Protein AF-A0A7S2MWR5-F1 (afdb_monomer_lite)

Organism: NCBI:txid156173

Radius of gyration: 16.52 Å; chains: 1; bounding box: 41×36×40 Å

Secondary structure (DSSP, 8-state):
-HHHHH-TT-TTSPPPS--TTS-HHHHHHHHHHHHH-TTTSHHHHHHHHHHHHHTT-S----EEE------SSTTSSS--TT-STT-----TTTTHHHHTT-GGGSPTTHHHHHHHHHHHHHHHHHHHSSTTSSS--SS--PPP-TTT-EEEEE--HHHH--SEEEESTTHHHHHHHH-

pLDDT: mean 90.66, std 7.62, range [63.44, 98.69]

InterPro domains:
  IPR002018 Carboxylesterase, type B [PF00135] (22-176)
  IPR029058 Alpha/Beta hydrolase fold [G3DSA:3.40.50.1820] (2-179)
  IPR029058 Alpha/Beta hydrolase fold [SSF53474] (22-177)
  IPR050654 Acetylcholinesterase-related enzymes [PTHR43918] (23-174)

Sequence (179 aa):
DLKSIYHNASSSYHYPSSEGAYSSWWWAAMRAVGDEVPGLGACSVRWLSKHLVKFGTPAVFGYLFAHPTQSSRAYVQSPVPGVGPGAVTVPHASETAYVFGAAIKLTPGPEAALAKTTATYWLNFARHGDPNVGSKVPLTWPKYTREEDATLRLDVADGGGGIEVQRGFRKEACDYMEA

Foldseek 3Di:
DLCQCLQPPHPNDDDDPDPDPDDSVVVSVCLLVQQPPQPRRPLNLLVVLAVCVVVPVPFDFAAAEFAQAAQPQQAPVNDDPQHHHPRPDDGPPNCVCLCVLVLVSGDPDQSNVLSVQNVQLVVQCVVPVASCPDDHHPDHRDTDDPVQSWHWYGYGVPPTVHIDIDGCHSVVSSVVVVD

Structure (mmCIF, N/CA/C/O backbone):
data_AF-A0A7S2MWR5-F1
#
_entry.id   AF-A0A7S2MWR5-F1
#
loop_
_atom_site.group_PDB
_atom_site.id
_atom_site.type_symbol
_atom_site.label_atom_id
_atom_site.label_alt_id
_atom_site.label_comp_id
_atom_site.label_asym_id
_atom_site.label_entity_id
_atom_site.label_seq_id
_atom_site.pdbx_PDB_ins_code
_atom_site.Cartn_x
_atom_site.Cartn_y
_atom_site.Cartn_z
_atom_site.occupancy
_atom_site.B_iso_or_equiv
_atom_site.auth_seq_id
_atom_site.auth_comp_id
_atom_site.auth_asym_id
_atom_site.auth_atom_id
_atom_site.pdbx_PDB_model_num
ATOM 1 N N . ASP A 1 1 ? -18.321 -18.618 -10.145 1.00 78.12 1 ASP A N 1
ATOM 2 C CA . ASP A 1 1 ? -17.361 -19.584 -9.559 1.00 78.12 1 ASP A CA 1
ATOM 3 C C . ASP A 1 1 ? -16.013 -18.875 -9.382 1.00 78.12 1 ASP A C 1
ATOM 5 O O . ASP A 1 1 ? -15.897 -17.723 -9.786 1.00 78.12 1 ASP A O 1
ATOM 9 N N . LEU A 1 2 ? -14.995 -19.502 -8.783 1.00 79.62 2 LEU A N 1
ATOM 10 C CA . LEU A 1 2 ? -13.689 -18.847 -8.581 1.00 79.62 2 LEU A CA 1
ATOM 11 C C . LEU A 1 2 ? -13.073 -18.347 -9.905 1.00 79.62 2 LEU A C 1
ATOM 13 O O . LEU A 1 2 ? -12.468 -17.279 -9.961 1.00 79.62 2 LEU A O 1
ATOM 17 N N . LYS A 1 3 ? -13.276 -19.086 -11.002 1.00 82.44 3 LYS A N 1
ATOM 18 C CA . LYS A 1 3 ? -12.747 -18.730 -12.321 1.00 82.44 3 LYS A CA 1
ATOM 19 C C . LYS A 1 3 ? -13.388 -17.449 -12.852 1.00 82.44 3 LYS A C 1
ATOM 21 O O . LYS A 1 3 ? -12.674 -16.627 -13.416 1.00 82.44 3 LYS A O 1
ATOM 26 N N . SER A 1 4 ? -14.693 -17.250 -12.657 1.00 84.00 4 SER A N 1
ATOM 27 C CA . SER A 1 4 ? -15.382 -16.025 -13.084 1.00 84.00 4 SER A CA 1
ATOM 28 C C . SER A 1 4 ? -14.927 -14.783 -12.314 1.00 84.00 4 SER A C 1
ATOM 30 O O . SER A 1 4 ? -14.877 -13.705 -12.897 1.00 84.00 4 SER A O 1
ATOM 32 N N . ILE A 1 5 ? -14.554 -14.929 -11.039 1.00 86.81 5 ILE A N 1
ATOM 33 C CA . ILE A 1 5 ? -14.072 -13.822 -10.197 1.00 86.81 5 ILE A CA 1
ATOM 34 C C . ILE A 1 5 ? -12.711 -13.311 -10.691 1.00 86.81 5 ILE A C 1
ATOM 36 O O . ILE A 1 5 ? -12.512 -12.106 -10.823 1.00 86.81 5 ILE A O 1
ATOM 40 N N . TYR A 1 6 ? -11.786 -14.226 -10.996 1.00 87.69 6 TYR A N 1
ATOM 41 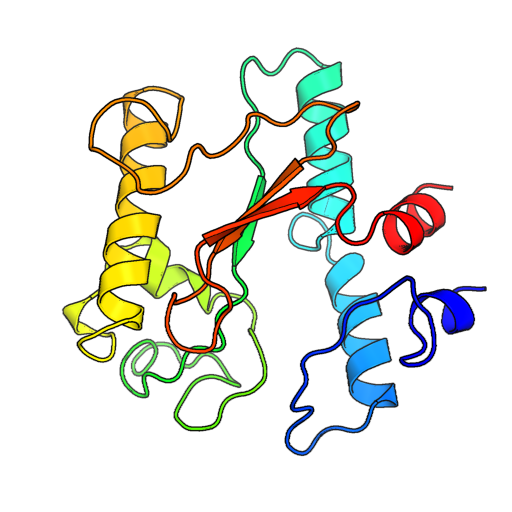C CA . TYR A 1 6 ? -10.412 -13.881 -11.376 1.00 87.69 6 TYR A CA 1
ATOM 42 C C . TYR A 1 6 ? -10.188 -13.717 -12.879 1.00 87.69 6 TYR A C 1
ATOM 44 O O . TYR A 1 6 ? -9.096 -13.336 -13.289 1.00 87.69 6 TYR A O 1
ATOM 52 N N . HIS A 1 7 ? -11.162 -14.004 -13.735 1.00 82.00 7 HIS A N 1
ATOM 53 C CA . HIS A 1 7 ? -10.959 -13.851 -15.172 1.00 82.00 7 HIS A CA 1
ATOM 54 C C . HIS A 1 7 ? -10.700 -12.381 -15.549 1.00 82.00 7 HIS A C 1
ATOM 56 O O . HIS A 1 7 ? -11.377 -11.488 -15.054 1.00 82.00 7 HIS A O 1
ATOM 62 N N . ASN A 1 8 ? -9.761 -12.114 -16.463 1.00 69.94 8 ASN A N 1
ATOM 63 C CA . ASN A 1 8 ? -9.393 -10.742 -16.849 1.00 69.94 8 ASN A CA 1
ATOM 64 C C . ASN A 1 8 ? -10.526 -9.954 -17.535 1.00 69.94 8 ASN A C 1
ATOM 66 O O . ASN A 1 8 ? -10.517 -8.729 -17.525 1.00 69.94 8 ASN A O 1
ATOM 70 N N . ALA A 1 9 ? -11.509 -10.652 -18.110 1.00 66.56 9 ALA A N 1
ATOM 71 C CA . ALA A 1 9 ? -12.720 -10.048 -18.667 1.00 66.56 9 ALA A CA 1
ATOM 72 C C . ALA A 1 9 ? -13.796 -9.744 -17.607 1.00 66.56 9 ALA A C 1
ATOM 74 O O . ALA A 1 9 ? -14.855 -9.222 -17.948 1.00 66.56 9 ALA A O 1
ATOM 75 N N . SER A 1 10 ? -13.561 -10.101 -16.342 1.00 68.88 10 SER A N 1
ATOM 76 C CA . SER A 1 10 ? -14.448 -9.740 -15.242 1.00 68.88 10 SER A CA 1
ATOM 77 C C . SER A 1 10 ? -14.262 -8.267 -14.882 1.00 68.88 10 SER A C 1
ATOM 79 O O . SER A 1 10 ? -13.138 -7.802 -14.700 1.00 68.88 10 SER A O 1
ATOM 81 N N . SER A 1 11 ? -15.361 -7.529 -14.714 1.00 63.44 11 SER A N 1
ATOM 82 C CA . SER A 1 11 ? -15.330 -6.159 -14.177 1.00 63.44 11 SER A CA 1
ATOM 83 C C . SER A 1 11 ? -14.859 -6.097 -12.721 1.00 63.44 11 SER A C 1
ATOM 85 O O . SER A 1 11 ? -14.593 -5.018 -12.198 1.00 63.44 11 SER A O 1
ATOM 87 N N . SER A 1 12 ? -14.792 -7.247 -12.055 1.00 71.38 12 SER A N 1
ATOM 88 C CA . SER A 1 12 ? -14.590 -7.362 -10.615 1.00 71.38 12 SER A CA 1
ATOM 89 C C . SER A 1 12 ? -13.127 -7.336 -10.189 1.00 71.38 12 SER A C 1
ATOM 91 O O . SER A 1 12 ? -12.840 -7.153 -9.004 1.00 71.38 12 SER A O 1
ATOM 93 N N . TYR A 1 13 ? -12.195 -7.518 -11.130 1.00 75.75 13 TYR A N 1
ATOM 94 C CA . TYR A 1 13 ? -10.778 -7.645 -10.815 1.00 75.75 13 TYR A CA 1
ATOM 95 C C . TYR A 1 13 ? -9.900 -6.814 -11.753 1.00 75.75 13 TYR A C 1
ATOM 97 O O . TYR A 1 13 ? -9.830 -7.059 -12.954 1.00 75.75 13 TYR A O 1
ATOM 105 N N . HIS A 1 14 ? -9.183 -5.836 -11.193 1.00 78.62 14 HIS A N 1
ATOM 106 C CA . HIS A 1 14 ? -8.306 -4.969 -11.974 1.00 78.62 14 HIS A CA 1
ATOM 107 C C . HIS A 1 14 ? -6.930 -5.612 -12.211 1.00 78.62 14 HIS A C 1
ATOM 109 O O . HIS A 1 14 ? -6.177 -5.919 -11.275 1.00 78.62 14 HIS A O 1
ATOM 115 N N . TYR A 1 15 ? -6.592 -5.784 -13.485 1.00 83.56 15 TYR A N 1
ATOM 116 C CA . TYR A 1 15 ? -5.275 -6.212 -13.944 1.00 83.56 15 TYR A CA 1
ATOM 117 C C . TYR A 1 15 ? -4.448 -5.007 -14.402 1.00 83.56 15 TYR A C 1
ATOM 119 O O . TYR A 1 15 ? -5.023 -4.041 -14.908 1.00 83.56 15 TYR A O 1
ATOM 127 N N . PRO A 1 16 ? -3.115 -5.030 -14.205 1.00 79.44 16 PRO A N 1
ATOM 128 C CA . PRO A 1 16 ? -2.255 -3.977 -14.726 1.00 79.44 16 PRO A CA 1
ATOM 129 C C . PRO A 1 16 ? -2.373 -3.902 -16.252 1.00 79.44 16 PRO A C 1
ATOM 131 O O . PRO A 1 16 ? -2.577 -4.913 -16.920 1.00 79.44 16 PRO A O 1
ATOM 134 N N . SER A 1 17 ? -2.205 -2.704 -16.811 1.00 78.75 17 SER A N 1
ATOM 135 C CA . SER A 1 17 ? -2.268 -2.481 -18.262 1.00 78.75 17 SER A CA 1
ATOM 136 C C . SER A 1 17 ? -1.148 -3.184 -19.039 1.00 78.75 17 SER A C 1
ATOM 138 O O . SER A 1 17 ? -1.305 -3.451 -20.228 1.00 78.75 17 SER A O 1
ATOM 140 N N . SER A 1 18 ? -0.029 -3.494 -18.377 1.00 84.56 18 SER A N 1
ATOM 141 C CA . SER A 1 18 ? 1.074 -4.285 -18.920 1.00 84.56 18 SER A CA 1
ATOM 142 C C . SER A 1 18 ? 1.210 -5.593 -18.145 1.00 84.56 18 SER A C 1
ATOM 144 O O . SER A 1 18 ? 1.542 -5.590 -16.959 1.00 84.56 18 SER A O 1
ATOM 146 N N . GLU A 1 19 ? 0.988 -6.716 -18.826 1.00 86.25 19 GLU A N 1
ATOM 147 C CA . GLU A 1 19 ? 1.150 -8.061 -18.257 1.00 86.25 19 GLU A CA 1
ATOM 148 C C . GLU A 1 19 ? 2.606 -8.568 -18.333 1.00 86.25 19 GLU A C 1
ATOM 150 O O . GLU A 1 19 ? 2.934 -9.615 -17.768 1.00 86.25 19 GLU A O 1
ATOM 155 N N . GLY A 1 20 ? 3.497 -7.820 -18.996 1.00 89.50 20 GLY A N 1
ATOM 156 C CA . GLY A 1 20 ? 4.879 -8.223 -19.252 1.00 89.50 20 GLY A CA 1
ATOM 157 C C . GLY A 1 20 ? 4.957 -9.504 -20.086 1.00 89.50 20 GLY A C 1
ATOM 158 O O . GLY A 1 20 ? 4.310 -9.618 -21.122 1.00 89.50 20 GLY A O 1
ATOM 159 N N . ALA A 1 21 ? 5.767 -10.466 -19.640 1.00 91.38 21 ALA A N 1
ATOM 160 C CA . ALA A 1 21 ? 5.941 -11.759 -20.311 1.00 91.38 21 ALA A CA 1
ATOM 161 C C . ALA A 1 21 ? 4.939 -12.838 -19.849 1.00 91.38 21 ALA A C 1
ATOM 163 O O . ALA A 1 21 ? 5.051 -13.995 -20.254 1.00 91.38 21 ALA A O 1
ATOM 164 N N . TYR A 1 22 ? 3.998 -12.491 -18.969 1.00 91.94 22 TYR A N 1
ATOM 165 C CA . TYR A 1 22 ? 3.079 -13.445 -18.358 1.00 91.94 22 TYR A CA 1
ATOM 166 C C . TYR A 1 22 ? 1.737 -13.470 -19.085 1.00 91.94 22 TYR A C 1
ATOM 168 O O . TYR A 1 22 ? 1.290 -12.463 -19.620 1.00 91.94 22 TYR A O 1
ATOM 176 N N . SER A 1 23 ? 1.077 -14.628 -19.081 1.00 91.69 23 SER A N 1
ATOM 177 C CA . SER A 1 23 ? -0.280 -14.752 -19.613 1.00 91.69 23 SER A CA 1
ATOM 178 C C . SER A 1 23 ? -1.322 -14.241 -18.616 1.00 91.69 23 SER A C 1
ATOM 180 O O . SER A 1 23 ? -1.110 -14.276 -17.401 1.00 91.69 23 SER A O 1
ATOM 182 N N . SER A 1 24 ? -2.502 -13.879 -19.112 1.00 87.88 24 SER A N 1
ATOM 183 C CA . SER A 1 24 ? -3.656 -13.541 -18.271 1.00 87.88 24 SER A CA 1
ATOM 184 C C . SER A 1 24 ? -4.031 -14.656 -17.284 1.00 87.88 24 SER A C 1
ATOM 186 O O . SER A 1 24 ? -4.437 -14.378 -16.158 1.00 87.88 24 SER A O 1
ATOM 188 N N . TRP A 1 25 ? -3.841 -15.928 -17.655 1.00 88.38 25 TRP A N 1
ATOM 189 C CA . TRP A 1 25 ? -4.057 -17.069 -16.757 1.00 88.38 25 TRP A CA 1
ATOM 190 C C . TRP A 1 25 ? -3.028 -17.146 -15.636 1.00 88.38 25 TRP A C 1
ATOM 192 O O . TRP A 1 25 ? -3.387 -17.465 -14.504 1.00 88.38 25 TRP A O 1
ATOM 202 N N . TRP A 1 26 ? -1.763 -16.841 -15.932 1.00 92.19 26 TRP A N 1
ATOM 203 C CA . TRP A 1 26 ? -0.740 -16.728 -14.898 1.00 92.19 26 TRP A CA 1
ATOM 204 C C . TRP A 1 26 ? -1.104 -15.615 -13.916 1.00 92.19 26 TRP A C 1
ATOM 206 O O . TRP A 1 26 ? -1.081 -15.831 -12.706 1.00 92.19 26 TRP A O 1
ATOM 216 N N . TRP A 1 27 ? -1.527 -14.457 -14.430 1.00 90.62 27 TRP A N 1
ATOM 217 C CA . TRP A 1 27 ? -1.975 -13.344 -13.600 1.00 90.62 27 TRP A CA 1
ATOM 218 C C . TRP A 1 27 ? -3.172 -13.733 -12.734 1.00 90.62 27 TRP A C 1
ATOM 220 O O . TRP A 1 27 ? -3.118 -13.528 -11.525 1.00 90.62 27 TRP A O 1
ATOM 230 N N . ALA A 1 28 ? -4.203 -14.354 -13.308 1.00 90.25 28 ALA A N 1
ATOM 231 C CA . ALA A 1 28 ? -5.368 -14.830 -12.565 1.00 90.25 28 ALA A CA 1
ATOM 232 C C . ALA A 1 28 ? -4.994 -15.807 -11.443 1.00 90.25 28 ALA A C 1
ATOM 234 O O . ALA A 1 28 ? -5.452 -15.648 -10.312 1.00 90.25 28 ALA A O 1
ATOM 235 N N . ALA A 1 29 ? -4.104 -16.762 -11.721 1.00 90.75 29 ALA A N 1
ATOM 236 C CA . ALA A 1 29 ? -3.608 -17.689 -10.711 1.00 90.75 29 ALA A CA 1
ATOM 237 C C . ALA A 1 29 ? -2.844 -16.964 -9.589 1.00 90.75 29 ALA A C 1
ATOM 239 O O . ALA A 1 29 ? -3.100 -17.209 -8.413 1.00 90.75 29 ALA A O 1
ATOM 240 N N . MET A 1 30 ? -1.946 -16.032 -9.928 1.00 91.25 30 MET A N 1
ATOM 241 C CA . MET A 1 30 ? -1.173 -15.275 -8.934 1.00 91.25 30 MET A CA 1
ATOM 242 C C . MET A 1 30 ? -2.038 -14.332 -8.101 1.00 91.25 30 MET A C 1
ATOM 244 O O . MET A 1 30 ? -1.744 -14.102 -6.929 1.00 91.25 30 MET A O 1
ATOM 248 N N . ARG A 1 31 ? -3.115 -13.792 -8.677 1.00 89.94 31 ARG A N 1
ATOM 249 C CA . ARG A 1 31 ? -4.107 -13.012 -7.935 1.00 89.94 31 ARG A CA 1
ATOM 250 C C . ARG A 1 31 ? -4.848 -13.878 -6.920 1.00 89.94 31 ARG A C 1
ATOM 252 O O . ARG A 1 31 ? -4.870 -13.496 -5.755 1.00 89.94 31 ARG A O 1
ATOM 259 N N . ALA A 1 32 ? -5.347 -15.043 -7.336 1.00 89.62 32 ALA A N 1
ATOM 260 C CA . ALA A 1 32 ? -6.031 -15.981 -6.448 1.00 89.62 32 ALA A CA 1
ATOM 261 C C . ALA A 1 32 ? -5.130 -16.441 -5.295 1.00 89.62 32 ALA A C 1
ATOM 263 O O . ALA A 1 32 ? -5.473 -16.267 -4.130 1.00 89.62 32 ALA A O 1
ATOM 264 N N . VAL A 1 33 ? -3.919 -16.913 -5.610 1.00 89.94 33 VAL A N 1
ATOM 265 C CA . VAL A 1 33 ? -2.945 -17.326 -4.587 1.00 89.94 33 VAL A CA 1
ATOM 266 C C . VAL A 1 33 ? -2.584 -16.158 -3.666 1.00 89.94 33 VAL A C 1
ATOM 268 O O . VAL A 1 33 ? -2.533 -16.320 -2.451 1.00 89.94 33 VAL A O 1
ATOM 271 N N . GLY A 1 34 ? -2.350 -14.969 -4.231 1.00 90.81 34 GLY A N 1
ATOM 272 C CA . GLY A 1 34 ? -1.986 -13.772 -3.476 1.00 90.81 34 GLY A CA 1
ATOM 273 C C . GLY A 1 34 ? -3.092 -13.253 -2.552 1.00 90.81 34 GLY A C 1
ATOM 274 O O . GLY A 1 34 ? -2.785 -12.600 -1.560 1.00 90.81 34 GLY A O 1
ATOM 275 N N . ASP A 1 35 ? -4.360 -13.519 -2.856 1.00 91.88 35 ASP A N 1
ATOM 276 C CA . ASP A 1 35 ? -5.496 -13.163 -2.000 1.00 91.88 35 ASP A CA 1
ATOM 277 C C . ASP A 1 35 ? -5.598 -14.032 -0.752 1.00 91.88 35 ASP A C 1
ATOM 279 O O . ASP A 1 35 ? -5.882 -13.518 0.337 1.00 91.88 35 ASP A O 1
ATOM 283 N N . GLU A 1 36 ? -5.312 -15.322 -0.911 1.00 86.50 36 GLU A N 1
ATOM 284 C CA . GLU A 1 36 ? -5.493 -16.346 0.116 1.00 86.50 36 GLU A CA 1
ATOM 285 C C . GLU A 1 36 ? -4.340 -16.419 1.121 1.00 86.50 36 GLU A C 1
ATOM 287 O O . GLU A 1 36 ? -4.499 -17.041 2.171 1.00 86.50 36 GLU A O 1
ATOM 292 N N . VAL A 1 37 ? -3.189 -15.783 0.849 1.00 88.62 37 VAL A N 1
ATOM 293 C CA . VAL A 1 37 ? -2.004 -15.883 1.721 1.00 88.62 37 VAL A CA 1
ATOM 294 C C . VAL A 1 37 ? -2.365 -15.505 3.167 1.00 88.62 37 VAL A C 1
ATOM 296 O O . VAL A 1 37 ? -2.705 -14.341 3.423 1.00 88.62 37 VAL A O 1
ATOM 299 N N . PRO A 1 38 ? -2.260 -16.433 4.138 1.00 81.44 38 PRO A N 1
ATOM 300 C CA . PRO A 1 38 ? -2.630 -16.158 5.520 1.00 81.44 38 PRO A CA 1
ATOM 301 C C . PRO A 1 38 ? -1.826 -14.996 6.107 1.00 81.44 38 PRO A C 1
ATOM 303 O O . PRO A 1 38 ? -0.597 -14.986 6.074 1.00 81.44 38 PRO A O 1
ATOM 306 N N . GLY A 1 39 ? -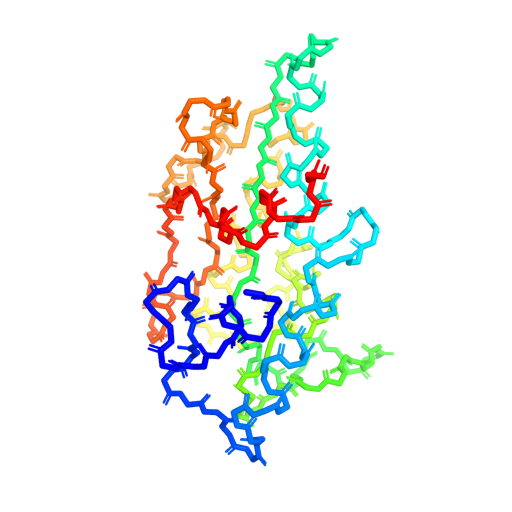2.531 -13.996 6.633 1.00 72.38 39 GLY A N 1
ATOM 307 C CA . GLY A 1 39 ? -1.943 -12.827 7.296 1.00 72.38 39 GLY A CA 1
ATOM 308 C C . GLY A 1 39 ? -1.279 -11.785 6.385 1.00 72.38 39 GLY A C 1
ATOM 309 O O . GLY A 1 39 ? -0.908 -10.729 6.888 1.00 72.38 39 GLY A O 1
ATOM 310 N N . LEU A 1 40 ? -1.147 -12.035 5.077 1.00 80.62 40 LEU A N 1
ATOM 311 C CA . LEU A 1 40 ? -0.453 -11.133 4.138 1.00 80.62 40 LEU A CA 1
ATOM 312 C C . LEU A 1 40 ? -1.252 -10.839 2.861 1.00 80.62 40 LEU A C 1
ATOM 314 O O . LEU A 1 40 ? -1.066 -9.788 2.250 1.00 80.62 40 LEU A O 1
ATOM 318 N N . GLY A 1 41 ? -2.131 -11.753 2.451 1.00 91.06 41 GLY A N 1
ATOM 319 C CA . GLY A 1 41 ? -2.981 -11.596 1.277 1.00 91.06 41 GLY A CA 1
ATOM 320 C C . GLY A 1 41 ? -4.110 -10.598 1.509 1.00 91.06 41 GLY A C 1
ATOM 321 O O . GLY A 1 41 ? -4.508 -10.350 2.649 1.00 91.06 41 GLY A O 1
ATOM 322 N N . ALA A 1 42 ? -4.650 -10.020 0.435 1.00 91.44 42 ALA A N 1
ATOM 323 C CA . ALA A 1 42 ? -5.644 -8.951 0.551 1.00 91.44 42 ALA A CA 1
ATOM 324 C C . ALA A 1 42 ? -6.900 -9.397 1.319 1.00 91.44 42 ALA A C 1
ATOM 326 O O . ALA A 1 42 ? -7.404 -8.645 2.155 1.00 91.44 42 ALA A O 1
ATOM 327 N N . CYS A 1 43 ? -7.365 -10.630 1.098 1.00 94.00 43 CYS A N 1
ATOM 328 C CA . CYS A 1 43 ? -8.537 -11.157 1.790 1.00 94.00 43 CYS A CA 1
ATOM 329 C C . CYS A 1 43 ? -8.250 -11.468 3.255 1.00 94.00 43 CYS A C 1
ATOM 331 O O . CYS A 1 43 ? -9.046 -11.104 4.119 1.00 94.00 43 CYS A O 1
ATOM 333 N N . SER A 1 44 ? -7.069 -12.007 3.560 1.00 92.94 44 SER A N 1
ATOM 334 C CA . SER A 1 44 ? -6.616 -12.174 4.944 1.00 92.94 44 SER A CA 1
ATOM 335 C C . SER A 1 44 ? -6.510 -10.841 5.693 1.00 92.94 44 SER A C 1
ATOM 337 O O . SER A 1 44 ? -6.985 -10.730 6.824 1.00 92.94 44 SER A O 1
ATOM 339 N N . VAL A 1 45 ? -5.929 -9.809 5.072 1.00 94.12 45 VAL A N 1
ATOM 340 C CA . VAL A 1 45 ? -5.798 -8.468 5.669 1.00 94.12 45 VAL A CA 1
ATOM 341 C C . VAL A 1 45 ? -7.170 -7.842 5.904 1.00 94.12 45 VAL A C 1
ATOM 343 O O . VAL A 1 45 ? -7.421 -7.289 6.978 1.00 94.12 45 VAL A O 1
ATOM 346 N N . ARG A 1 46 ? -8.086 -7.962 4.938 1.00 94.81 46 ARG A N 1
ATOM 347 C CA . ARG A 1 46 ? -9.465 -7.483 5.069 1.00 94.81 46 ARG A CA 1
ATOM 348 C C . ARG A 1 46 ? -10.212 -8.206 6.191 1.00 94.81 46 ARG A C 1
ATOM 350 O O . ARG A 1 46 ? -10.807 -7.551 7.047 1.00 94.81 46 ARG A O 1
ATOM 357 N N . TRP A 1 47 ? -10.143 -9.536 6.234 1.00 94.38 47 TRP A N 1
ATOM 358 C CA . TRP A 1 47 ? -10.750 -10.350 7.287 1.00 94.38 47 TRP A CA 1
ATOM 359 C C . TRP A 1 47 ? -10.211 -9.979 8.672 1.00 94.38 47 TRP A C 1
ATOM 361 O O . TRP A 1 47 ? -10.994 -9.739 9.597 1.00 94.38 47 TRP A O 1
ATOM 371 N N . LEU A 1 48 ? -8.886 -9.857 8.806 1.00 94.12 48 LEU A N 1
ATOM 372 C CA . LEU A 1 48 ? -8.239 -9.475 10.059 1.00 94.12 48 LEU A CA 1
ATOM 373 C C . LEU A 1 48 ? -8.662 -8.067 10.486 1.00 94.12 48 LEU A C 1
ATOM 375 O O . LEU A 1 48 ? -9.014 -7.862 11.644 1.00 94.12 48 LEU A O 1
ATOM 379 N N . SER A 1 49 ? -8.713 -7.114 9.553 1.00 95.44 49 SER A N 1
ATOM 380 C CA . SER A 1 49 ? -9.129 -5.734 9.829 1.00 95.44 49 SER A CA 1
ATOM 381 C C . SER A 1 49 ? -10.566 -5.664 10.354 1.00 95.44 49 SER A C 1
ATOM 383 O O . SER A 1 49 ? -10.825 -5.000 11.362 1.00 95.44 49 SE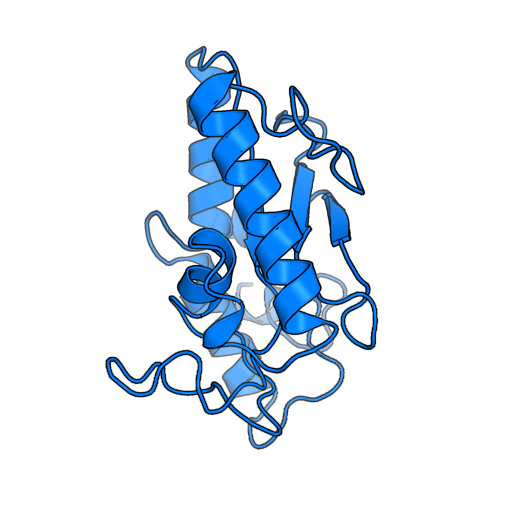R A O 1
ATOM 385 N N . LYS A 1 50 ? -11.496 -6.420 9.746 1.00 95.12 50 LYS A N 1
ATOM 386 C CA . LYS A 1 50 ? -12.876 -6.561 10.245 1.00 95.12 50 LYS A CA 1
ATOM 387 C C . LYS A 1 50 ? -12.909 -7.096 11.676 1.00 95.12 50 LYS A C 1
ATOM 389 O O . LYS A 1 50 ? -13.664 -6.573 12.496 1.00 95.12 50 LYS A O 1
ATOM 394 N N . HIS A 1 51 ? -12.117 -8.126 11.979 1.00 95.50 51 HIS A N 1
ATOM 395 C CA . HIS A 1 51 ? -12.103 -8.755 13.302 1.00 95.50 51 HIS A CA 1
ATOM 396 C C . HIS A 1 51 ? -11.463 -7.856 14.360 1.00 95.50 51 HIS A C 1
ATOM 398 O O . HIS A 1 51 ? -12.038 -7.693 15.433 1.00 95.50 51 HIS A O 1
ATOM 404 N N . LEU A 1 52 ? -10.340 -7.206 14.049 1.00 97.00 52 LEU A N 1
ATOM 405 C CA . LEU A 1 52 ? -9.691 -6.251 14.946 1.00 97.00 52 LEU A CA 1
ATOM 406 C C . LEU A 1 52 ? -10.648 -5.121 15.340 1.00 97.00 52 LEU A C 1
ATOM 408 O O . LEU A 1 52 ? -10.780 -4.831 16.530 1.00 97.00 52 LEU A O 1
ATOM 412 N N . VAL A 1 53 ? -11.365 -4.532 14.376 1.00 97.38 53 VAL A N 1
ATOM 413 C CA . VAL A 1 53 ? -12.360 -3.487 14.667 1.00 97.38 53 VAL A CA 1
ATOM 414 C C . VAL A 1 53 ? -13.548 -4.045 15.455 1.00 97.38 53 VAL A C 1
ATOM 416 O O . VAL A 1 53 ? -13.945 -3.447 16.453 1.00 97.38 53 VAL A O 1
ATOM 419 N N . LYS A 1 54 ? -14.087 -5.211 15.068 1.00 96.81 54 LYS A N 1
ATOM 420 C CA . LYS A 1 54 ? -15.197 -5.871 15.783 1.00 96.81 54 LYS A CA 1
ATOM 421 C C . LYS A 1 54 ? -14.872 -6.122 17.259 1.00 96.81 54 LYS A C 1
ATOM 423 O O . LYS A 1 54 ? -15.756 -5.994 18.098 1.00 96.81 54 LYS A O 1
ATOM 428 N N . PHE A 1 55 ? -13.625 -6.471 17.568 1.00 97.44 55 PHE A N 1
ATOM 429 C CA . PHE A 1 55 ? -13.168 -6.759 18.929 1.00 97.44 55 PHE A CA 1
ATOM 430 C C . PHE A 1 55 ? -12.554 -5.551 19.651 1.00 97.44 55 PHE A C 1
ATOM 432 O O . PHE A 1 55 ? -11.896 -5.715 20.674 1.00 97.44 55 PHE A O 1
ATOM 439 N N . GLY A 1 56 ? -12.808 -4.331 19.168 1.00 96.88 56 GLY A N 1
ATOM 440 C CA . GLY A 1 56 ? -12.524 -3.109 19.922 1.00 96.88 56 GLY A CA 1
ATOM 441 C C . GLY A 1 56 ? -11.114 -2.550 19.750 1.00 96.88 56 GLY A C 1
ATOM 442 O O . GLY A 1 56 ? -10.707 -1.701 20.541 1.00 96.88 56 GLY A O 1
ATOM 443 N N . THR A 1 57 ? -10.369 -2.971 18.721 1.00 97.75 57 THR A N 1
ATOM 444 C CA . THR A 1 57 ? -9.097 -2.314 18.379 1.00 97.75 57 THR A CA 1
ATOM 445 C C . THR A 1 57 ? -9.372 -0.840 18.057 1.00 97.75 57 THR A C 1
ATOM 447 O O . THR A 1 57 ? -10.167 -0.552 17.156 1.00 97.75 57 THR A O 1
ATOM 450 N N . PRO A 1 58 ? -8.740 0.116 18.764 1.00 95.56 58 PRO A N 1
ATOM 451 C CA . PRO A 1 58 ? -9.133 1.522 18.713 1.00 95.56 58 PRO A CA 1
ATOM 452 C C . PRO A 1 58 ? -8.840 2.177 17.365 1.00 95.56 58 PRO A C 1
ATOM 454 O O . PRO A 1 58 ? -9.538 3.116 16.989 1.00 95.56 58 PRO A O 1
ATOM 457 N N . ALA A 1 59 ? -7.843 1.697 16.623 1.00 97.12 59 ALA A N 1
ATOM 458 C CA . ALA A 1 59 ? -7.536 2.161 15.280 1.00 97.12 59 ALA A CA 1
ATOM 459 C C . ALA A 1 59 ? -6.900 1.036 14.457 1.00 97.12 59 ALA A C 1
ATOM 461 O O . ALA A 1 59 ? -5.998 0.348 14.929 1.00 97.12 59 ALA A O 1
ATOM 462 N N . VAL A 1 60 ? -7.387 0.851 13.232 1.00 97.94 60 VAL A N 1
ATOM 463 C CA . VAL A 1 60 ? -6.891 -0.140 12.271 1.00 97.94 60 VAL A CA 1
ATOM 464 C C . VAL A 1 60 ? -6.677 0.586 10.953 1.00 97.94 60 VAL A C 1
ATOM 466 O O . VAL A 1 60 ? -7.541 1.352 10.537 1.00 97.94 60 VAL A O 1
ATOM 469 N N . PHE A 1 61 ? -5.539 0.359 10.308 1.00 98.06 61 PHE A N 1
ATOM 470 C CA . PHE A 1 61 ? -5.164 1.003 9.053 1.00 98.06 61 PHE A CA 1
ATOM 471 C C . PHE A 1 61 ? -4.592 -0.060 8.113 1.00 98.06 61 PHE A C 1
ATOM 473 O O . PHE A 1 61 ? -3.620 -0.728 8.455 1.00 98.06 61 PHE A O 1
ATOM 480 N N . GLY A 1 62 ? -5.211 -0.237 6.946 1.00 95.69 62 GLY A N 1
ATOM 481 C CA . GLY A 1 62 ? -4.751 -1.168 5.912 1.00 95.69 62 GLY A CA 1
ATOM 482 C C . GLY A 1 62 ? -4.154 -0.421 4.726 1.00 95.69 62 GLY A C 1
ATOM 483 O O . GLY A 1 62 ? -4.681 0.626 4.337 1.00 95.69 62 GLY A O 1
ATOM 484 N N . TYR A 1 63 ? -3.074 -0.948 4.146 1.00 96.88 63 TYR A N 1
ATOM 485 C CA . TYR A 1 63 ? -2.512 -0.435 2.898 1.00 96.88 63 TYR A CA 1
ATOM 486 C C . TYR A 1 63 ? -2.235 -1.551 1.888 1.00 96.88 63 TYR A C 1
ATOM 488 O O . TYR A 1 63 ? -2.006 -2.702 2.253 1.00 96.88 63 TYR A O 1
ATOM 496 N N . LEU A 1 64 ? -2.227 -1.171 0.614 1.00 95.31 64 LEU A N 1
ATOM 497 C CA . LEU A 1 64 ? -1.758 -1.960 -0.514 1.00 95.31 64 LEU A CA 1
ATOM 498 C C . LEU A 1 64 ? -0.518 -1.270 -1.080 1.00 95.31 64 LEU A C 1
ATOM 500 O O . LEU A 1 64 ? -0.625 -0.202 -1.682 1.00 95.31 64 LEU A O 1
ATOM 504 N N . PHE A 1 65 ? 0.655 -1.876 -0.927 1.00 96.25 65 PHE A N 1
ATOM 505 C CA . PHE A 1 65 ? 1.812 -1.467 -1.716 1.00 96.25 65 PHE A CA 1
ATOM 506 C C . PHE A 1 65 ? 1.666 -2.038 -3.123 1.00 96.25 65 PHE A C 1
ATOM 508 O O . PHE A 1 65 ? 1.517 -3.250 -3.277 1.00 96.25 65 PHE A O 1
ATOM 515 N N . ALA A 1 66 ? 1.647 -1.178 -4.141 1.00 94.69 66 ALA A N 1
ATOM 516 C CA . ALA A 1 66 ? 1.365 -1.628 -5.501 1.00 94.69 66 ALA A CA 1
ATOM 517 C C . ALA A 1 66 ? 2.258 -1.003 -6.584 1.00 94.69 66 ALA A C 1
ATOM 519 O O . ALA A 1 66 ? 1.968 -1.167 -7.765 1.00 94.69 66 ALA A O 1
ATOM 520 N N . HIS A 1 67 ? 3.382 -0.399 -6.187 1.00 94.50 67 HIS A N 1
ATOM 521 C CA . HIS A 1 67 ? 4.429 0.041 -7.110 1.00 94.50 67 HIS A CA 1
ATOM 522 C C . HIS A 1 67 ? 5.360 -1.121 -7.506 1.00 94.50 67 HIS A C 1
ATOM 524 O O . HIS A 1 67 ? 6.026 -1.682 -6.630 1.00 94.50 67 HIS A O 1
ATOM 530 N N . PRO A 1 68 ? 5.483 -1.477 -8.799 1.00 94.12 68 PRO A N 1
ATOM 531 C CA . PRO A 1 68 ? 6.513 -2.399 -9.271 1.00 94.12 68 PRO A CA 1
ATOM 532 C C . PRO A 1 68 ? 7.891 -1.738 -9.156 1.00 94.12 68 PRO A C 1
ATOM 534 O O . PRO A 1 68 ? 8.244 -0.871 -9.958 1.00 94.12 68 PRO A O 1
ATOM 537 N N . THR A 1 69 ? 8.685 -2.128 -8.158 1.00 94.12 69 THR A N 1
ATOM 538 C CA . THR A 1 69 ? 10.012 -1.541 -7.922 1.00 94.12 69 THR A CA 1
ATOM 539 C C . THR A 1 69 ? 10.911 -1.668 -9.150 1.00 94.12 69 THR A C 1
ATOM 541 O O . THR A 1 69 ? 11.216 -2.772 -9.595 1.00 94.12 69 THR A O 1
ATOM 544 N N . GLN A 1 70 ? 11.387 -0.528 -9.652 1.00 93.25 70 GLN A N 1
ATOM 545 C CA . GLN A 1 70 ? 12.273 -0.409 -10.810 1.00 93.25 70 GLN A CA 1
ATOM 546 C C . GLN A 1 70 ? 13.752 -0.316 -10.407 1.00 93.25 70 GLN A C 1
ATOM 548 O O . GLN A 1 70 ? 14.634 -0.596 -11.220 1.00 93.25 70 GLN A O 1
ATOM 553 N N . SER A 1 71 ? 14.050 0.059 -9.156 1.00 90.00 71 SER A N 1
ATOM 554 C CA . SER A 1 71 ? 15.426 0.117 -8.651 1.00 90.00 71 SER A CA 1
ATOM 555 C C . SER A 1 71 ? 16.115 -1.247 -8.709 1.00 90.00 71 SER A C 1
ATOM 557 O O . SER A 1 71 ? 15.703 -2.204 -8.055 1.00 90.00 71 SER A O 1
ATOM 559 N N . SER A 1 72 ? 17.258 -1.303 -9.393 1.00 84.88 72 SER A N 1
ATOM 560 C CA . SER A 1 72 ? 18.175 -2.449 -9.352 1.00 84.88 72 SER A CA 1
ATOM 561 C C . SER A 1 72 ? 19.030 -2.503 -8.078 1.00 84.88 72 SER A C 1
ATOM 563 O O . SER A 1 72 ? 19.766 -3.464 -7.867 1.00 84.88 72 SER A O 1
ATOM 565 N N . ARG A 1 73 ? 18.963 -1.473 -7.219 1.00 83.44 73 ARG A N 1
ATOM 566 C CA . ARG A 1 73 ? 19.817 -1.319 -6.027 1.00 83.44 73 ARG A CA 1
ATOM 567 C C . ARG A 1 73 ? 19.124 -1.671 -4.712 1.00 83.44 73 ARG A C 1
ATOM 569 O O . ARG A 1 73 ? 19.811 -1.924 -3.723 1.00 83.44 73 ARG A O 1
ATOM 576 N N . ALA A 1 74 ? 17.791 -1.706 -4.691 1.00 80.38 74 ALA A N 1
ATOM 577 C CA . ALA A 1 74 ? 17.001 -1.821 -3.463 1.00 80.38 74 ALA A CA 1
ATOM 578 C C . ALA A 1 74 ? 17.249 -3.137 -2.702 1.00 80.38 74 ALA A C 1
ATOM 580 O O . ALA A 1 74 ? 17.180 -3.167 -1.474 1.00 80.38 74 ALA A O 1
ATOM 581 N N . TYR A 1 75 ? 17.615 -4.191 -3.437 1.00 84.19 75 TYR A N 1
ATOM 582 C CA . TYR A 1 75 ? 17.632 -5.574 -2.963 1.00 84.19 75 TYR A CA 1
ATOM 583 C C . TYR A 1 75 ? 18.908 -6.338 -3.350 1.00 84.19 75 TYR A C 1
ATOM 585 O O . TYR A 1 75 ? 18.891 -7.553 -3.481 1.00 84.19 75 TYR A O 1
ATOM 593 N N . VAL A 1 76 ? 20.044 -5.651 -3.520 1.00 77.88 76 VAL A N 1
ATOM 594 C CA . VAL A 1 76 ? 21.303 -6.298 -3.955 1.00 77.88 76 VAL A CA 1
ATOM 595 C C . VAL A 1 76 ? 21.806 -7.333 -2.944 1.00 77.88 76 VAL A C 1
ATOM 597 O O . VAL A 1 76 ? 22.227 -8.415 -3.337 1.00 77.88 76 VAL A O 1
ATOM 600 N N . GLN A 1 77 ? 21.762 -7.024 -1.643 1.00 77.88 77 GLN A N 1
ATOM 601 C CA . GLN A 1 77 ? 22.234 -7.953 -0.605 1.00 77.88 77 GLN A CA 1
ATOM 602 C C . GLN A 1 77 ? 21.217 -9.048 -0.254 1.00 77.88 77 GLN A C 1
ATOM 604 O O . GLN A 1 77 ? 21.595 -10.076 0.294 1.00 77.88 77 GLN A O 1
ATOM 609 N N . SER A 1 78 ? 19.936 -8.819 -0.542 1.00 78.69 78 SER A N 1
ATOM 610 C CA . SER A 1 78 ? 18.843 -9.758 -0.280 1.00 78.69 78 SER A CA 1
ATOM 611 C C . SER A 1 78 ? 17.887 -9.716 -1.470 1.00 78.69 78 SER A C 1
ATOM 613 O O . SER A 1 78 ? 16.923 -8.948 -1.428 1.00 78.69 78 SER A O 1
ATOM 615 N N . PRO A 1 79 ? 18.181 -10.473 -2.545 1.00 84.44 79 PRO A N 1
ATOM 616 C CA . PRO A 1 79 ? 17.445 -10.395 -3.800 1.00 84.44 79 PRO A CA 1
ATOM 617 C C . PRO A 1 79 ? 15.960 -10.692 -3.619 1.00 84.44 79 PRO A C 1
ATOM 619 O O . PRO A 1 79 ? 15.586 -11.756 -3.130 1.00 84.44 79 PRO A O 1
ATOM 622 N N . VAL A 1 80 ? 15.118 -9.763 -4.067 1.00 89.94 80 VAL A N 1
ATOM 623 C CA . VAL A 1 80 ? 13.677 -9.971 -4.222 1.00 89.94 80 VAL A CA 1
ATOM 624 C C . VAL A 1 80 ? 13.416 -10.212 -5.712 1.00 89.94 80 VAL A C 1
ATOM 626 O O . VAL A 1 80 ? 13.621 -9.296 -6.509 1.00 89.94 80 VAL A O 1
ATOM 629 N N . PRO A 1 81 ? 13.021 -11.426 -6.137 1.00 89.69 81 PRO A N 1
ATOM 630 C CA . PRO A 1 81 ? 12.736 -11.703 -7.542 1.00 89.69 81 PRO A CA 1
ATOM 631 C C . PRO A 1 81 ? 11.586 -10.839 -8.069 1.00 89.69 81 PRO A C 1
ATOM 633 O O . PRO A 1 81 ? 10.606 -10.625 -7.364 1.00 89.69 81 PRO A O 1
ATOM 636 N N . GLY A 1 82 ? 11.678 -10.384 -9.320 1.00 89.94 82 GLY A N 1
ATOM 637 C CA . GLY A 1 82 ? 10.616 -9.592 -9.956 1.00 89.94 82 GLY A CA 1
ATOM 638 C C . GLY A 1 82 ? 10.679 -8.085 -9.688 1.00 89.94 82 GLY A C 1
ATOM 639 O O . GLY A 1 82 ? 9.712 -7.393 -9.992 1.00 89.94 82 GLY A O 1
ATOM 640 N N . VAL A 1 83 ? 11.797 -7.584 -9.148 1.00 92.50 83 VAL A N 1
ATOM 641 C CA . VAL A 1 83 ? 12.132 -6.149 -9.078 1.00 92.50 83 VAL A CA 1
ATOM 642 C C . VAL A 1 83 ? 13.204 -5.788 -10.111 1.00 92.50 83 VAL A C 1
ATOM 644 O O . VAL A 1 83 ? 13.987 -6.642 -10.532 1.00 92.50 83 VAL A O 1
ATOM 647 N N . GLY A 1 84 ? 13.278 -4.512 -10.478 1.00 91.62 84 GLY A N 1
ATOM 648 C CA . GLY A 1 84 ? 14.274 -3.963 -11.395 1.00 91.62 84 GLY A CA 1
ATOM 649 C C . GLY A 1 84 ? 13.652 -3.328 -12.641 1.00 91.62 84 GLY A C 1
ATOM 650 O O . GLY A 1 84 ? 12.429 -3.301 -12.782 1.00 91.62 84 GLY A O 1
ATOM 651 N N . PRO A 1 85 ? 14.481 -2.796 -13.556 1.00 91.56 85 PRO A N 1
ATOM 652 C CA . PRO A 1 85 ? 13.987 -2.089 -14.732 1.00 91.56 85 PRO A CA 1
ATOM 653 C C . PRO A 1 85 ? 13.061 -2.961 -15.588 1.00 91.56 85 PRO A C 1
ATOM 655 O O . PRO A 1 85 ? 13.432 -4.063 -15.988 1.00 91.56 85 PRO A O 1
ATOM 658 N N . GLY A 1 86 ? 11.864 -2.452 -15.880 1.00 90.31 86 GLY A N 1
ATOM 659 C CA . GLY A 1 86 ? 10.842 -3.153 -16.657 1.00 90.31 86 GLY A CA 1
ATOM 660 C C . GLY A 1 86 ? 9.994 -4.137 -15.847 1.00 90.31 86 GLY A C 1
ATOM 661 O O . GLY A 1 86 ? 9.186 -4.856 -16.435 1.00 90.31 86 GLY A O 1
ATOM 662 N N . ALA A 1 87 ? 10.147 -4.187 -14.519 1.00 92.31 87 ALA A N 1
ATOM 663 C CA . ALA A 1 87 ? 9.295 -5.006 -13.669 1.00 92.31 87 ALA A CA 1
ATOM 664 C C . ALA A 1 87 ? 7.823 -4.583 -13.795 1.00 92.31 87 ALA A C 1
ATOM 666 O O . ALA A 1 87 ? 7.497 -3.399 -13.725 1.00 92.31 87 ALA A O 1
ATOM 667 N N . VAL A 1 88 ? 6.942 -5.572 -13.946 1.00 92.31 88 VAL A N 1
ATOM 668 C CA . VAL A 1 88 ? 5.477 -5.392 -14.011 1.00 92.31 88 VAL A CA 1
ATOM 669 C C . VAL A 1 88 ? 4.759 -5.978 -12.792 1.00 92.31 88 VAL A C 1
ATOM 671 O O . VAL A 1 88 ? 3.556 -5.806 -12.625 1.00 92.31 88 VAL A O 1
ATOM 674 N N . THR A 1 89 ? 5.489 -6.690 -11.933 1.00 92.88 89 THR A N 1
ATOM 675 C CA . THR A 1 89 ? 4.973 -7.358 -10.734 1.00 92.88 89 THR A CA 1
ATOM 676 C C . THR A 1 89 ? 5.357 -6.601 -9.472 1.00 92.88 89 THR A C 1
ATOM 678 O O . THR A 1 89 ? 6.385 -5.932 -9.435 1.00 92.88 89 THR A O 1
ATOM 681 N N . VAL A 1 90 ? 4.575 -6.787 -8.409 1.00 94.25 90 VAL A N 1
ATOM 682 C CA . VAL A 1 90 ? 4.877 -6.274 -7.066 1.00 94.25 90 VAL A CA 1
ATOM 683 C C . VAL A 1 90 ? 5.117 -7.480 -6.158 1.00 94.25 90 VAL A C 1
ATOM 685 O O . VAL A 1 90 ? 4.158 -8.046 -5.628 1.00 94.25 90 VAL A O 1
ATOM 688 N N . PRO A 1 91 ? 6.362 -7.978 -6.074 1.00 92.94 91 PRO A N 1
ATOM 689 C CA . PRO A 1 91 ? 6.656 -9.202 -5.347 1.00 92.94 91 PRO A CA 1
ATOM 690 C C . PRO A 1 91 ? 6.589 -8.979 -3.834 1.00 92.94 91 PRO A C 1
ATOM 692 O O . PRO A 1 91 ? 6.752 -7.863 -3.334 1.00 92.94 91 PRO A O 1
ATOM 695 N N . HIS A 1 92 ? 6.381 -10.066 -3.094 1.00 92.81 92 HIS A N 1
ATOM 696 C CA . HIS A 1 92 ? 6.429 -10.045 -1.636 1.00 92.81 92 HIS A CA 1
ATOM 697 C C . HIS A 1 92 ? 7.748 -9.429 -1.134 1.00 92.81 92 HIS A C 1
ATOM 699 O O . HIS A 1 92 ? 8.812 -9.702 -1.692 1.00 92.81 92 HIS A O 1
ATOM 705 N N . ALA A 1 93 ? 7.655 -8.612 -0.082 1.00 92.38 93 ALA A N 1
ATOM 706 C CA . ALA A 1 93 ? 8.744 -7.871 0.552 1.00 92.38 93 ALA A CA 1
ATOM 707 C C . ALA A 1 93 ? 9.328 -6.697 -0.261 1.00 92.38 93 ALA A C 1
ATOM 709 O O . ALA A 1 93 ? 10.224 -6.009 0.243 1.00 92.38 93 ALA A O 1
ATOM 710 N N . SER A 1 94 ? 8.838 -6.412 -1.476 1.00 94.56 94 SER A N 1
ATOM 711 C CA . SER A 1 94 ? 9.292 -5.251 -2.271 1.00 94.56 94 SER A CA 1
ATOM 712 C C . SER A 1 94 ? 8.936 -3.891 -1.660 1.00 94.56 94 SER A C 1
ATOM 714 O O . SER A 1 94 ? 9.528 -2.875 -2.014 1.00 94.56 94 SER A O 1
ATOM 716 N N . GLU A 1 95 ? 8.024 -3.851 -0.693 1.00 95.38 95 GLU A N 1
ATOM 717 C CA . GLU A 1 95 ? 7.664 -2.647 0.050 1.00 95.38 95 GLU A CA 1
ATOM 718 C C . GLU A 1 95 ? 8.699 -2.278 1.124 1.00 95.38 95 GLU A C 1
ATOM 720 O O . GLU A 1 95 ? 8.783 -1.124 1.549 1.00 95.38 95 GLU A O 1
ATOM 725 N N . THR A 1 96 ? 9.515 -3.235 1.574 1.00 94.38 96 THR A N 1
ATOM 726 C CA . THR A 1 96 ? 10.389 -3.062 2.748 1.00 94.38 96 THR A CA 1
ATOM 727 C C . THR A 1 96 ? 11.372 -1.897 2.598 1.00 94.38 96 THR A C 1
ATOM 729 O O . THR A 1 96 ? 11.536 -1.112 3.533 1.00 94.38 96 THR A O 1
ATOM 732 N N . ALA A 1 97 ? 11.975 -1.694 1.421 1.00 93.50 97 ALA A N 1
ATOM 733 C CA . ALA A 1 97 ? 12.879 -0.566 1.178 1.00 93.50 97 ALA A CA 1
ATOM 734 C C . ALA A 1 97 ? 12.178 0.798 1.340 1.00 93.50 97 ALA A C 1
ATOM 736 O O . ALA A 1 97 ? 12.816 1.783 1.722 1.00 93.50 97 ALA A O 1
ATOM 737 N N . TYR A 1 98 ? 10.866 0.845 1.099 1.00 95.94 98 TYR A N 1
ATOM 738 C CA . TYR A 1 98 ? 10.031 2.033 1.239 1.00 95.94 98 TYR A CA 1
ATOM 739 C C . TYR A 1 98 ? 9.629 2.254 2.699 1.00 95.94 98 TYR A C 1
ATOM 741 O O . TYR A 1 98 ? 9.737 3.375 3.191 1.00 95.94 98 TYR A O 1
ATOM 749 N N . VAL A 1 99 ? 9.255 1.190 3.418 1.00 96.31 99 VAL A N 1
ATOM 750 C CA . VAL A 1 99 ? 8.937 1.239 4.858 1.00 96.31 99 VAL A CA 1
ATOM 751 C C . VAL A 1 99 ? 10.133 1.717 5.683 1.00 96.31 99 VAL A C 1
ATOM 753 O O . VAL A 1 99 ? 9.987 2.598 6.527 1.00 96.31 99 VAL A O 1
ATOM 756 N N . PHE A 1 100 ? 11.335 1.208 5.398 1.00 93.12 100 PHE A N 1
ATOM 757 C CA . PHE A 1 100 ? 12.563 1.619 6.088 1.00 93.12 100 PHE A CA 1
ATOM 758 C C . PHE A 1 100 ? 13.119 2.972 5.618 1.00 93.12 100 PHE A C 1
ATOM 760 O O . PHE A 1 100 ? 14.172 3.398 6.094 1.00 93.12 100 PHE A O 1
ATOM 767 N N . GLY A 1 101 ? 12.458 3.648 4.670 1.00 88.00 101 GLY A N 1
ATOM 768 C CA . GLY A 1 101 ? 12.923 4.927 4.136 1.00 88.00 101 GLY A CA 1
ATOM 769 C C . GLY A 1 101 ? 14.317 4.839 3.510 1.00 88.00 101 GLY A C 1
ATOM 770 O O . GLY A 1 101 ? 15.077 5.807 3.556 1.00 88.00 101 GLY A O 1
ATOM 771 N N . ALA A 1 102 ? 14.681 3.686 2.939 1.00 86.75 102 ALA A N 1
ATOM 772 C CA . ALA A 1 102 ? 16.014 3.396 2.416 1.00 86.75 102 ALA A CA 1
ATOM 773 C C . ALA A 1 102 ? 16.259 4.073 1.053 1.00 86.75 102 ALA A C 1
ATOM 775 O O . ALA A 1 102 ? 16.705 3.437 0.101 1.00 86.75 102 ALA A O 1
ATOM 776 N N . ALA A 1 103 ? 15.993 5.379 0.959 1.00 80.50 103 ALA A N 1
ATOM 777 C CA . ALA A 1 103 ? 16.041 6.165 -0.272 1.00 80.50 103 ALA A CA 1
ATOM 778 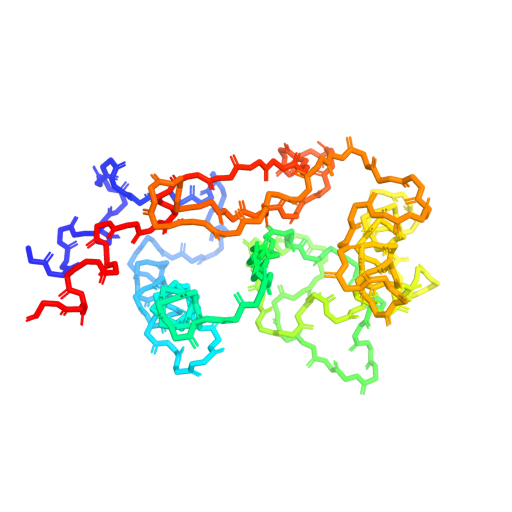C C . ALA A 1 103 ? 17.391 6.070 -1.006 1.00 80.50 103 ALA A C 1
ATOM 780 O O . ALA A 1 103 ? 17.418 6.080 -2.229 1.00 80.50 103 ALA A O 1
ATOM 781 N N . ILE A 1 104 ? 18.502 5.899 -0.277 1.00 76.06 104 ILE A N 1
ATOM 782 C CA . ILE A 1 104 ? 19.850 5.716 -0.851 1.00 76.06 104 ILE A CA 1
ATOM 783 C C . ILE A 1 104 ? 19.956 4.413 -1.670 1.00 76.06 104 ILE A C 1
ATOM 785 O O . ILE A 1 104 ? 20.755 4.322 -2.600 1.00 76.06 104 ILE A O 1
ATOM 789 N N . LYS A 1 105 ? 19.144 3.401 -1.341 1.00 80.38 105 LYS A N 1
ATOM 790 C CA . LYS A 1 105 ? 19.060 2.130 -2.074 1.00 80.38 105 LYS A CA 1
ATOM 791 C C . LYS A 1 105 ? 18.035 2.172 -3.216 1.00 80.38 105 LYS A C 1
ATOM 793 O O . LYS A 1 105 ? 17.956 1.231 -4.002 1.00 80.38 105 LYS A O 1
ATOM 798 N N . LEU A 1 106 ? 17.245 3.237 -3.320 1.00 84.75 106 LEU A N 1
ATOM 799 C CA . LEU A 1 106 ? 16.229 3.407 -4.355 1.00 84.75 106 LEU A CA 1
ATOM 800 C C . LEU A 1 106 ? 16.732 4.322 -5.467 1.00 84.75 106 LEU A C 1
ATOM 802 O O . LEU A 1 106 ? 17.699 5.069 -5.304 1.00 84.75 106 LEU A O 1
ATOM 806 N N . THR A 1 107 ? 16.073 4.251 -6.619 1.00 78.00 107 THR A N 1
ATOM 807 C CA . THR A 1 107 ? 16.332 5.194 -7.704 1.00 78.00 107 THR A CA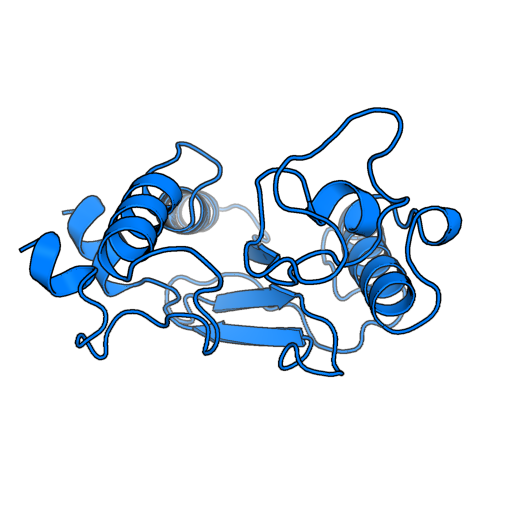 1
ATOM 808 C C . THR A 1 107 ? 15.943 6.596 -7.224 1.00 78.00 107 THR A C 1
ATOM 810 O O . THR A 1 107 ? 14.823 6.774 -6.729 1.00 78.00 107 THR A O 1
ATOM 813 N N . PRO A 1 108 ? 16.828 7.606 -7.337 1.00 82.12 108 PRO A N 1
ATOM 814 C CA . PRO A 1 108 ? 16.443 8.985 -7.068 1.00 82.12 108 PRO A CA 1
ATOM 815 C C . PRO A 1 108 ? 15.228 9.379 -7.915 1.00 82.12 108 PRO A C 1
ATOM 817 O O . PRO A 1 108 ? 15.157 9.024 -9.089 1.00 82.12 108 PRO A O 1
ATOM 820 N N . GLY A 1 109 ? 14.281 10.109 -7.324 1.00 88.56 109 GLY A N 1
ATOM 821 C CA . GLY A 1 109 ? 13.035 10.499 -7.989 1.00 88.56 109 GLY A CA 1
ATOM 822 C C . GLY A 1 109 ? 11.798 9.863 -7.340 1.00 88.56 109 GLY A C 1
ATOM 823 O O . GLY A 1 109 ? 11.725 9.840 -6.105 1.00 88.56 109 GLY A O 1
ATOM 824 N N . PRO A 1 110 ? 10.818 9.371 -8.126 1.00 92.75 110 PRO A N 1
ATOM 825 C CA . PRO A 1 110 ? 9.517 8.953 -7.600 1.00 92.75 110 PRO A CA 1
ATOM 826 C C . PRO A 1 110 ? 9.582 7.842 -6.543 1.00 92.75 110 PRO A C 1
ATOM 828 O O . PRO A 1 110 ? 8.880 7.921 -5.538 1.00 92.75 110 PRO A O 1
ATOM 831 N N . GLU A 1 111 ? 10.468 6.850 -6.694 1.00 93.81 111 GLU A N 1
ATOM 832 C CA . GLU A 1 111 ? 10.613 5.761 -5.713 1.00 93.81 111 GLU A CA 1
ATOM 833 C C . GLU A 1 111 ? 11.161 6.257 -4.370 1.00 93.81 111 GLU A C 1
ATOM 835 O O . GLU A 1 111 ? 10.653 5.887 -3.312 1.00 93.81 111 GLU A O 1
ATOM 840 N N . ALA A 1 112 ? 12.168 7.134 -4.396 1.00 93.19 112 ALA A N 1
ATOM 841 C CA . ALA A 1 112 ? 12.709 7.751 -3.188 1.00 93.19 112 ALA A CA 1
ATOM 842 C C . ALA A 1 112 ? 11.671 8.652 -2.491 1.00 93.19 112 ALA A C 1
ATOM 844 O O . ALA A 1 112 ? 11.592 8.669 -1.260 1.00 93.19 112 ALA A O 1
ATOM 845 N N . ALA A 1 113 ? 10.845 9.369 -3.262 1.00 93.69 113 ALA A N 1
ATOM 846 C CA . ALA A 1 113 ? 9.740 10.160 -2.726 1.00 93.69 113 ALA A CA 1
ATOM 847 C C . ALA A 1 113 ? 8.660 9.269 -2.089 1.00 93.69 113 ALA A C 1
ATOM 849 O O . ALA A 1 113 ? 8.225 9.543 -0.968 1.00 93.69 113 ALA A O 1
ATOM 850 N N . LEU A 1 114 ? 8.283 8.169 -2.749 1.00 95.56 114 LEU A N 1
ATOM 851 C CA . LEU A 1 114 ? 7.355 7.179 -2.203 1.00 95.56 114 LEU A CA 1
ATOM 852 C C . LEU A 1 114 ? 7.898 6.550 -0.914 1.00 95.56 114 LEU A C 1
ATOM 854 O O . LEU A 1 114 ? 7.149 6.395 0.049 1.00 95.56 114 LEU A O 1
ATOM 858 N N . ALA A 1 115 ? 9.196 6.246 -0.852 1.00 95.75 115 ALA A N 1
ATOM 859 C CA . ALA A 1 115 ? 9.832 5.712 0.349 1.00 95.75 115 ALA A CA 1
ATOM 860 C C . ALA A 1 115 ? 9.806 6.706 1.507 1.00 95.75 115 ALA A C 1
ATOM 862 O O . ALA A 1 115 ? 9.440 6.347 2.622 1.00 95.75 115 ALA A O 1
ATOM 863 N N . LYS A 1 116 ? 10.114 7.981 1.244 1.00 95.88 116 LYS A N 1
ATOM 864 C CA . LYS A 1 116 ? 10.004 9.034 2.260 1.00 95.88 116 LYS A CA 1
ATOM 865 C C . LYS A 1 116 ? 8.576 9.140 2.797 1.00 95.88 116 LYS A C 1
ATOM 867 O O . LYS A 1 116 ? 8.386 9.213 4.010 1.00 95.88 116 LYS A O 1
ATOM 872 N N . THR A 1 117 ? 7.580 9.132 1.916 1.00 96.88 117 THR A N 1
ATOM 873 C CA . THR A 1 117 ? 6.166 9.191 2.308 1.00 96.88 117 THR A CA 1
ATOM 874 C C . THR A 1 117 ? 5.747 7.963 3.115 1.00 96.88 117 THR A C 1
ATOM 876 O O . THR A 1 117 ? 5.176 8.109 4.193 1.00 96.88 117 THR A O 1
ATOM 879 N N . THR A 1 118 ? 6.084 6.762 2.641 1.00 98.00 118 THR A N 1
ATOM 880 C CA . THR A 1 118 ? 5.744 5.493 3.303 1.00 98.00 118 THR A CA 1
ATOM 881 C C . THR A 1 118 ? 6.362 5.430 4.698 1.00 98.00 118 THR A C 1
ATOM 883 O O . THR A 1 118 ? 5.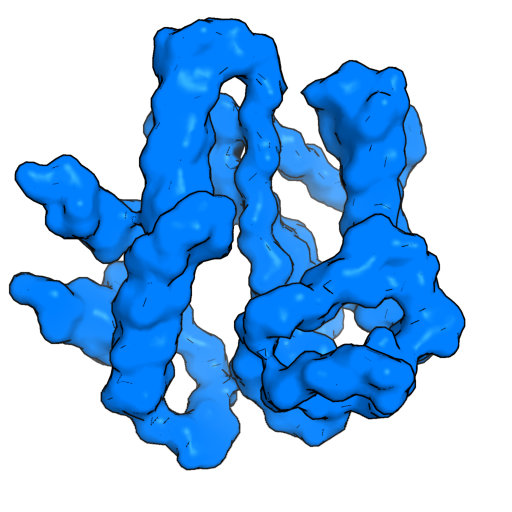653 5.194 5.675 1.00 98.00 118 THR A O 1
ATOM 886 N N . ALA A 1 119 ? 7.653 5.749 4.822 1.00 98.06 119 ALA A N 1
ATOM 887 C CA . ALA A 1 119 ? 8.328 5.830 6.113 1.00 98.06 119 ALA A CA 1
ATOM 888 C C . ALA A 1 119 ? 7.705 6.897 7.030 1.00 98.06 119 ALA A C 1
ATOM 890 O O . ALA A 1 119 ? 7.607 6.685 8.235 1.00 98.06 119 ALA A O 1
ATOM 891 N N . THR A 1 120 ? 7.235 8.024 6.483 1.00 98.44 120 THR A N 1
ATOM 892 C CA . THR A 1 120 ? 6.566 9.071 7.274 1.00 98.44 120 THR A CA 1
ATOM 893 C C . THR A 1 120 ? 5.257 8.566 7.883 1.00 98.44 120 THR A C 1
ATOM 895 O O . THR A 1 120 ? 5.051 8.762 9.078 1.00 98.44 120 THR A O 1
ATOM 898 N N . TYR A 1 121 ? 4.413 7.860 7.120 1.00 98.69 121 TYR A N 1
ATOM 899 C CA . TYR A 1 121 ? 3.203 7.236 7.673 1.00 98.69 121 TYR A CA 1
ATOM 900 C C . TYR A 1 121 ? 3.531 6.249 8.802 1.00 98.69 121 TYR A C 1
ATOM 902 O O . TYR A 1 121 ? 2.917 6.306 9.867 1.00 98.69 121 TYR A O 1
ATOM 910 N N . TRP A 1 122 ? 4.524 5.378 8.597 1.00 98.62 122 TRP A N 1
ATOM 911 C CA . TRP A 1 122 ? 4.947 4.408 9.610 1.00 98.62 122 TRP A CA 1
ATOM 912 C C . TRP A 1 122 ? 5.502 5.074 10.874 1.00 98.62 122 TRP A C 1
ATOM 914 O O . TRP A 1 122 ? 5.164 4.662 11.982 1.00 98.62 122 TRP A O 1
ATOM 924 N N . LEU A 1 123 ? 6.311 6.128 10.731 1.00 98.44 123 LEU A N 1
ATOM 925 C CA . LEU A 1 123 ? 6.853 6.888 11.862 1.00 98.44 123 LEU A CA 1
ATOM 926 C C . LEU A 1 123 ? 5.765 7.649 12.626 1.00 98.44 123 LEU A C 1
ATOM 928 O O . LEU A 1 123 ? 5.800 7.676 13.856 1.00 98.44 123 LEU A O 1
ATOM 932 N N . ASN A 1 124 ? 4.803 8.244 11.917 1.00 98.69 124 ASN A N 1
ATOM 933 C CA . ASN A 1 124 ? 3.643 8.888 12.527 1.00 98.69 124 ASN A CA 1
ATOM 934 C C . ASN A 1 124 ? 2.835 7.872 13.347 1.00 98.69 124 ASN A C 1
ATOM 936 O O . ASN A 1 124 ? 2.602 8.088 14.536 1.00 98.69 124 ASN A O 1
ATOM 940 N N . PHE A 1 125 ? 2.507 6.716 12.757 1.00 98.50 125 PHE A N 1
ATOM 941 C CA . PHE A 1 125 ? 1.775 5.658 13.450 1.00 98.50 125 PHE A CA 1
ATOM 942 C C . PHE A 1 125 ? 2.534 5.136 14.676 1.00 98.50 125 PHE A C 1
ATOM 944 O O . PHE A 1 125 ? 1.960 5.048 15.756 1.00 98.50 125 PHE A O 1
ATOM 951 N N . ALA A 1 126 ? 3.837 4.868 14.552 1.00 98.06 126 ALA A N 1
ATOM 952 C CA . ALA A 1 126 ? 4.652 4.381 15.665 1.00 98.06 126 ALA A CA 1
ATOM 953 C C . ALA A 1 126 ? 4.716 5.367 16.848 1.00 98.06 126 ALA A C 1
ATOM 955 O O . ALA A 1 126 ? 4.819 4.941 17.996 1.00 98.06 126 ALA A O 1
ATOM 956 N N . ARG A 1 127 ? 4.662 6.680 16.584 1.00 98.19 127 ARG A N 1
ATOM 957 C CA . ARG A 1 127 ? 4.724 7.724 17.621 1.00 98.19 127 ARG A CA 1
ATOM 958 C C . ARG A 1 127 ? 3.366 8.088 18.208 1.00 98.19 127 ARG A C 1
ATOM 960 O O . ARG A 1 127 ? 3.304 8.475 19.372 1.00 98.19 127 ARG A O 1
ATOM 967 N N . HIS A 1 128 ? 2.309 8.028 17.402 1.00 98.12 128 HIS A N 1
ATOM 968 C CA . HIS A 1 128 ? 1.021 8.644 17.729 1.00 98.12 128 HIS A CA 1
ATOM 969 C C . HIS A 1 128 ? -0.164 7.671 17.698 1.00 98.12 128 HIS A C 1
ATOM 971 O O . HIS A 1 128 ? -1.260 8.053 18.095 1.00 98.12 128 HIS A O 1
ATOM 977 N N . GLY A 1 129 ? 0.019 6.437 17.221 1.00 97.69 129 GLY A N 1
ATOM 978 C CA . GLY A 1 129 ? -1.073 5.485 16.979 1.00 97.69 129 GLY A CA 1
ATOM 979 C C . GLY A 1 129 ? -1.967 5.848 15.785 1.00 97.69 129 GLY A C 1
ATOM 980 O O . GLY A 1 129 ? -2.947 5.153 15.524 1.00 97.69 129 GLY A O 1
ATOM 981 N N . ASP A 1 130 ? -1.631 6.912 15.049 1.00 98.31 130 ASP A N 1
ATOM 982 C CA . ASP A 1 130 ? -2.346 7.394 13.867 1.00 98.31 130 ASP A CA 1
ATOM 983 C C . ASP A 1 130 ? -1.321 7.838 12.803 1.00 98.31 130 ASP A C 1
ATOM 985 O O . ASP A 1 130 ? -0.491 8.711 13.083 1.00 98.31 130 ASP A O 1
ATOM 989 N N . PRO A 1 131 ? -1.339 7.261 11.585 1.00 98.50 131 PRO A N 1
ATOM 990 C CA . PRO A 1 131 ? -0.388 7.601 10.526 1.00 98.50 131 PRO A CA 1
ATOM 991 C C . PRO A 1 131 ? -0.549 9.042 9.998 1.00 98.50 131 PRO A C 1
ATOM 993 O O . PRO A 1 131 ? 0.329 9.539 9.288 1.00 98.50 131 PRO A O 1
ATOM 996 N N . ASN A 1 132 ? -1.641 9.729 10.341 1.00 98.50 132 ASN A N 1
ATOM 997 C CA . ASN A 1 132 ? -1.962 11.085 9.893 1.00 98.50 132 ASN A CA 1
ATOM 998 C C . ASN A 1 132 ? -1.518 12.179 10.874 1.00 98.50 132 ASN A C 1
ATOM 1000 O O . ASN A 1 132 ? -1.585 13.363 10.540 1.00 98.50 132 ASN A O 1
ATOM 1004 N N . VAL A 1 133 ? -1.078 11.808 12.080 1.00 98.38 133 VAL A N 1
ATOM 1005 C CA . VAL A 1 133 ? -0.669 12.752 13.129 1.00 98.38 133 VAL A CA 1
ATOM 1006 C C . VAL A 1 133 ? 0.850 12.887 13.149 1.00 98.38 133 VAL A C 1
ATOM 1008 O O . VAL A 1 133 ? 1.564 11.892 13.146 1.00 98.38 133 VAL A O 1
ATOM 1011 N N . GLY A 1 134 ? 1.352 14.124 13.212 1.00 97.94 134 GLY A N 1
ATOM 1012 C CA . GLY A 1 134 ? 2.783 14.416 13.272 1.00 97.94 134 GLY A CA 1
ATOM 1013 C C . GLY A 1 134 ? 3.294 15.060 11.987 1.00 97.94 134 GLY A C 1
ATOM 1014 O O . GLY A 1 134 ? 2.893 16.169 11.637 1.00 97.94 134 GLY A O 1
ATOM 1015 N N . SER A 1 135 ? 4.222 14.395 11.300 1.00 98.25 135 SER A N 1
ATOM 1016 C CA . SER A 1 135 ? 4.793 14.927 10.057 1.00 98.25 135 SER A CA 1
ATOM 1017 C C . SER A 1 135 ? 3.758 14.912 8.932 1.00 98.25 135 SER A C 1
ATOM 1019 O O . SER A 1 135 ? 2.970 13.975 8.822 1.00 98.25 135 SER A O 1
ATOM 1021 N N . LYS A 1 136 ? 3.767 15.940 8.073 1.00 97.94 136 LYS A N 1
ATOM 1022 C CA . LYS A 1 136 ? 2.787 16.067 6.986 1.00 97.94 136 LYS A CA 1
ATOM 1023 C C . LYS A 1 136 ? 2.893 14.900 6.000 1.00 97.94 136 LYS A C 1
ATOM 1025 O O . LYS A 1 136 ? 3.975 14.597 5.501 1.00 97.94 136 LYS A O 1
ATOM 1030 N N . VAL A 1 137 ? 1.740 14.332 5.667 1.00 97.75 137 VAL A N 1
ATOM 1031 C CA . VAL A 1 137 ? 1.549 13.283 4.659 1.00 97.75 137 VAL A CA 1
ATOM 1032 C C . VAL A 1 137 ? 0.660 13.805 3.519 1.00 97.75 137 VAL A C 1
ATOM 1034 O O . VAL A 1 137 ? -0.112 14.742 3.740 1.00 97.75 137 VAL A O 1
ATOM 1037 N N . PRO A 1 138 ? 0.793 13.286 2.284 1.00 96.69 138 PRO A N 1
ATOM 1038 C CA . PRO A 1 138 ? 0.128 13.864 1.112 1.00 96.69 138 PRO A CA 1
ATOM 1039 C C . PRO A 1 138 ? -1.365 13.532 1.018 1.00 96.69 138 PRO A C 1
ATOM 1041 O O . PRO A 1 138 ? -2.114 14.298 0.419 1.00 96.69 138 PRO A O 1
ATOM 1044 N N . LEU A 1 139 ? -1.792 12.416 1.610 1.00 98.00 139 LEU A N 1
ATOM 1045 C CA . LEU A 1 139 ? -3.183 11.979 1.649 1.00 98.00 139 LEU A CA 1
ATOM 1046 C C . LEU A 1 139 ? -3.515 11.439 3.041 1.00 98.00 139 LEU A C 1
ATOM 1048 O O . LEU A 1 139 ? -2.663 10.839 3.697 1.00 98.00 139 LEU A O 1
ATOM 1052 N N . THR A 1 140 ? -4.745 11.626 3.503 1.00 98.19 140 THR A N 1
ATOM 1053 C CA . THR A 1 140 ? -5.197 10.982 4.738 1.00 98.19 140 THR A CA 1
ATOM 1054 C C . THR A 1 140 ? -5.291 9.474 4.521 1.00 98.19 140 THR A C 1
ATOM 1056 O O . THR A 1 140 ? -6.020 9.024 3.640 1.00 98.19 140 THR A O 1
ATOM 1059 N N . TRP A 1 141 ? -4.575 8.691 5.328 1.00 98.31 141 TRP A N 1
ATOM 1060 C CA . TRP A 1 141 ? -4.758 7.247 5.421 1.00 98.31 141 TRP A CA 1
ATOM 1061 C C . TRP A 1 141 ? -6.022 6.982 6.248 1.00 98.31 141 TRP A C 1
ATOM 1063 O O . TRP A 1 141 ? -6.010 7.222 7.460 1.00 98.31 141 TRP A O 1
ATOM 1073 N N . PRO A 1 142 ? -7.127 6.529 5.629 1.00 97.88 142 PRO A N 1
ATOM 1074 C CA . PRO A 1 142 ? -8.376 6.334 6.346 1.00 97.88 142 PRO A CA 1
ATOM 1075 C C . PRO A 1 142 ? -8.239 5.206 7.366 1.00 97.88 142 PRO A C 1
ATOM 1077 O O . PRO A 1 142 ? -7.671 4.147 7.082 1.00 97.88 142 PRO A O 1
ATOM 1080 N N . LYS A 1 143 ? -8.812 5.423 8.549 1.00 97.88 143 LYS A N 1
ATOM 1081 C CA . LYS A 1 143 ? -9.039 4.349 9.512 1.00 97.88 143 LYS A CA 1
ATOM 1082 C C . LYS A 1 143 ? -10.034 3.357 8.911 1.00 97.88 143 LYS A C 1
ATOM 1084 O O . LYS A 1 143 ? -11.064 3.755 8.373 1.00 97.88 143 LYS A O 1
ATOM 1089 N N . TYR A 1 144 ? -9.735 2.070 9.028 1.00 97.94 144 TYR A N 1
ATOM 1090 C CA . TYR A 1 144 ? -10.600 1.004 8.552 1.00 97.94 144 TYR A CA 1
ATOM 1091 C C . TYR A 1 144 ? -11.928 0.999 9.317 1.00 97.94 144 TYR A C 1
ATOM 1093 O O . TYR A 1 144 ? -11.957 0.980 10.552 1.00 97.94 144 TYR A O 1
ATOM 1101 N N . THR A 1 145 ? -13.023 0.956 8.566 1.00 97.25 145 THR A N 1
ATOM 1102 C CA . THR A 1 145 ? -14.375 0.661 9.046 1.00 97.25 145 THR A CA 1
ATOM 1103 C C . THR A 1 145 ? -14.984 -0.405 8.141 1.00 97.25 145 THR A C 1
ATOM 1105 O O . THR A 1 145 ? -14.571 -0.561 6.988 1.00 97.25 145 THR A O 1
ATOM 1108 N N . ARG A 1 146 ? -15.960 -1.166 8.651 1.00 94.06 146 ARG A N 1
ATOM 1109 C CA . ARG A 1 146 ? -16.616 -2.208 7.843 1.00 94.06 146 ARG A CA 1
ATOM 1110 C C . ARG A 1 146 ? -17.444 -1.594 6.714 1.00 94.06 146 ARG A C 1
ATOM 1112 O O . ARG A 1 146 ? -17.632 -2.237 5.689 1.00 94.06 146 ARG A O 1
ATOM 1119 N N . GLU A 1 147 ? -17.928 -0.375 6.924 1.00 94.88 147 GLU A N 1
ATOM 1120 C CA . GLU A 1 147 ? -18.786 0.375 6.015 1.00 94.88 147 GLU A CA 1
ATOM 1121 C C . GLU A 1 147 ? -17.988 0.979 4.857 1.00 94.88 147 GLU A C 1
ATOM 1123 O O . GLU A 1 147 ? -18.416 0.883 3.710 1.00 94.88 147 GLU A O 1
ATOM 1128 N N . GLU A 1 148 ? -16.824 1.579 5.134 1.00 95.62 148 GLU A N 1
ATOM 1129 C CA . GLU A 1 148 ? -15.986 2.149 4.073 1.00 95.62 148 GLU A CA 1
ATOM 1130 C C . GLU A 1 148 ? -15.128 1.100 3.362 1.00 95.62 148 GLU A C 1
ATOM 1132 O O . GLU A 1 148 ? -14.775 1.305 2.199 1.00 95.62 148 GLU A O 1
ATOM 1137 N N . ASP A 1 149 ? -14.765 0.014 4.060 1.00 95.75 149 ASP A N 1
ATOM 1138 C CA . ASP A 1 149 ? -13.899 -1.067 3.566 1.00 95.75 149 ASP A CA 1
ATOM 1139 C C . ASP A 1 149 ? -12.665 -0.511 2.830 1.00 95.75 149 ASP A C 1
ATOM 1141 O O . ASP A 1 149 ? -12.351 -0.874 1.691 1.00 95.75 149 ASP A O 1
ATOM 1145 N N . ALA A 1 150 ? -12.041 0.484 3.465 1.00 96.81 150 ALA A N 1
ATOM 1146 C CA . ALA A 1 150 ? -11.046 1.351 2.859 1.00 96.81 150 ALA A CA 1
ATOM 1147 C C . ALA A 1 150 ? -9.623 0.827 3.063 1.00 96.81 150 ALA A C 1
ATOM 1149 O O . ALA A 1 150 ? -9.259 0.367 4.144 1.00 96.81 150 ALA A O 1
ATOM 1150 N N . THR A 1 151 ? -8.789 0.958 2.038 1.00 95.56 151 THR A N 1
ATOM 1151 C CA . THR A 1 151 ? -7.354 0.656 2.080 1.00 95.56 151 THR A CA 1
ATOM 1152 C C . THR A 1 151 ? -6.594 1.764 1.364 1.00 95.56 151 THR A C 1
ATOM 1154 O O . THR A 1 151 ? -7.027 2.243 0.316 1.00 95.56 151 THR A O 1
ATOM 1157 N N . LEU A 1 152 ? -5.461 2.189 1.924 1.00 97.88 152 LEU A N 1
ATOM 1158 C CA . LEU A 1 152 ? -4.579 3.145 1.261 1.00 97.88 152 LEU A CA 1
ATOM 1159 C C . LEU A 1 152 ? -3.718 2.410 0.234 1.00 97.88 152 LEU A C 1
ATOM 1161 O O . LEU A 1 152 ? -2.917 1.552 0.591 1.00 97.88 152 LEU A O 1
ATOM 1165 N N . ARG A 1 153 ? -3.838 2.747 -1.041 1.00 96.75 153 ARG A N 1
ATOM 1166 C CA . ARG A 1 153 ? -2.918 2.264 -2.064 1.00 96.75 153 ARG A CA 1
ATOM 1167 C C . ARG A 1 153 ? -1.701 3.182 -2.121 1.00 96.75 153 ARG A C 1
ATOM 1169 O O . ARG A 1 153 ? -1.836 4.398 -2.212 1.00 96.75 153 ARG A O 1
ATOM 1176 N N . LEU A 1 154 ? -0.515 2.584 -2.112 1.00 97.44 154 LEU A N 1
ATOM 1177 C CA . LEU A 1 154 ? 0.767 3.268 -2.229 1.00 97.44 154 LEU A CA 1
ATOM 1178 C C . LEU A 1 154 ? 1.373 2.991 -3.607 1.00 97.44 154 LEU A C 1
ATOM 1180 O O . LEU A 1 154 ? 1.696 1.844 -3.927 1.00 97.44 154 LEU A O 1
ATOM 1184 N N . ASP A 1 155 ? 1.530 4.048 -4.400 1.00 95.81 155 ASP A N 1
ATOM 1185 C CA . ASP A 1 155 ? 2.275 4.043 -5.658 1.00 95.81 155 ASP A CA 1
ATOM 1186 C C . ASP A 1 155 ? 3.030 5.352 -5.879 1.00 95.81 155 ASP A C 1
ATOM 1188 O O . ASP A 1 155 ? 2.781 6.368 -5.221 1.00 95.81 155 ASP A O 1
ATOM 1192 N N . VAL A 1 156 ? 3.936 5.336 -6.850 1.00 94.38 156 VAL A N 1
ATOM 1193 C CA . VAL A 1 156 ? 4.530 6.549 -7.394 1.00 94.38 156 VAL A CA 1
ATOM 1194 C C . VAL A 1 156 ? 3.473 7.360 -8.150 1.00 94.38 156 VAL A C 1
ATOM 1196 O O . VAL A 1 156 ? 2.590 6.815 -8.815 1.00 94.38 156 VAL A O 1
ATOM 1199 N N . ALA A 1 157 ? 3.554 8.689 -8.057 1.00 85.38 157 ALA A N 1
ATOM 1200 C CA . ALA A 1 157 ? 2.660 9.582 -8.801 1.00 85.38 157 ALA A CA 1
ATOM 1201 C C . ALA A 1 157 ? 2.843 9.428 -10.322 1.00 85.38 157 ALA A C 1
ATOM 1203 O O . ALA A 1 157 ? 1.870 9.391 -11.073 1.00 85.38 157 ALA A O 1
ATOM 1204 N N . ASP A 1 158 ? 4.092 9.268 -10.756 1.00 78.62 158 ASP A N 1
ATOM 1205 C CA . ASP A 1 158 ? 4.456 9.170 -12.165 1.00 78.62 158 ASP A CA 1
ATOM 1206 C C . ASP A 1 158 ? 4.252 7.734 -12.667 1.00 78.62 158 ASP A C 1
ATOM 1208 O O . ASP A 1 158 ? 5.047 6.844 -12.381 1.00 78.62 158 ASP A O 1
ATOM 1212 N N . GLY A 1 159 ? 3.171 7.495 -13.413 1.00 68.88 159 GLY A N 1
ATOM 1213 C CA . GLY A 1 159 ? 2.882 6.196 -14.038 1.00 68.88 159 GLY A CA 1
ATOM 1214 C C . GLY A 1 159 ? 2.237 5.139 -13.128 1.00 68.88 159 GLY A C 1
ATOM 1215 O O . GLY A 1 159 ? 1.740 4.145 -13.650 1.00 68.88 159 GLY A O 1
ATOM 1216 N N . GLY A 1 160 ? 2.184 5.359 -11.808 1.00 66.69 160 GLY A N 1
ATOM 1217 C CA . GLY A 1 160 ? 1.602 4.433 -10.822 1.00 66.69 160 GLY A CA 1
ATOM 1218 C C . GLY A 1 160 ? 0.190 4.788 -10.329 1.00 66.69 160 GLY A C 1
ATOM 1219 O O . GLY A 1 160 ? -0.404 4.048 -9.548 1.00 66.69 160 GLY A O 1
ATOM 1220 N N . GLY A 1 161 ? -0.362 5.928 -10.757 1.00 81.25 161 GLY A N 1
ATOM 1221 C CA . GLY A 1 161 ? -1.647 6.448 -10.261 1.00 81.25 161 GLY A CA 1
ATOM 1222 C C . GLY A 1 161 ? -1.551 7.168 -8.908 1.00 81.25 161 GLY A C 1
ATOM 1223 O O . GLY A 1 161 ? -2.519 7.788 -8.476 1.00 81.25 161 GLY A O 1
ATOM 1224 N N . GLY A 1 162 ? -0.370 7.166 -8.278 1.00 92.69 162 GLY A N 1
ATOM 1225 C CA . GLY A 1 162 ? -0.101 7.851 -7.019 1.00 92.69 162 GLY A CA 1
ATOM 1226 C C . GLY A 1 162 ? -0.667 7.150 -5.787 1.00 92.69 162 GLY A C 1
ATOM 1227 O O . GLY A 1 162 ? -0.978 5.960 -5.781 1.00 92.69 162 GLY A O 1
ATOM 1228 N N . ILE A 1 163 ? -0.749 7.916 -4.700 1.00 97.12 163 ILE A N 1
ATOM 1229 C CA . ILE A 1 163 ? -1.347 7.460 -3.447 1.00 97.12 163 ILE A CA 1
ATOM 1230 C C . ILE A 1 163 ? -2.847 7.734 -3.518 1.00 97.12 163 ILE A C 1
ATOM 1232 O O . ILE A 1 163 ? -3.252 8.880 -3.708 1.00 97.12 163 ILE A O 1
ATOM 1236 N N . GLU A 1 164 ? -3.659 6.699 -3.330 1.00 96.25 164 GLU A N 1
ATOM 1237 C CA . GLU A 1 164 ? -5.119 6.779 -3.430 1.00 96.25 164 GLU A CA 1
ATOM 1238 C C . GLU A 1 164 ? -5.808 5.958 -2.337 1.00 96.25 164 GLU A C 1
ATOM 1240 O O . GLU A 1 164 ? -5.229 5.041 -1.754 1.00 96.25 164 GLU A O 1
ATOM 1245 N N . VAL A 1 165 ? -7.074 6.269 -2.061 1.00 97.31 165 VAL A N 1
ATOM 1246 C CA . VAL A 1 165 ? -7.923 5.441 -1.200 1.00 97.31 165 VAL A CA 1
ATOM 1247 C C . VAL A 1 165 ? -8.754 4.515 -2.075 1.00 97.31 165 VAL A C 1
ATOM 1249 O O . VAL A 1 165 ? -9.558 4.978 -2.880 1.00 97.31 165 VAL A O 1
ATOM 1252 N N . GLN A 1 166 ? -8.608 3.208 -1.871 1.00 94.38 166 GLN A N 1
ATOM 1253 C CA . GLN A 1 166 ? -9.436 2.193 -2.514 1.00 94.38 166 GLN A CA 1
ATOM 1254 C C . GLN A 1 166 ? -10.517 1.702 -1.555 1.00 94.38 166 GLN A C 1
ATOM 1256 O O . GLN A 1 166 ? -10.268 1.526 -0.362 1.00 94.38 166 GLN A O 1
ATOM 1261 N N . ARG A 1 167 ? -11.725 1.478 -2.079 1.00 94.75 167 ARG A N 1
ATOM 1262 C CA . ARG A 1 167 ? -12.887 0.978 -1.331 1.00 94.75 167 ARG A CA 1
ATOM 1263 C C . ARG A 1 167 ? -13.332 -0.351 -1.904 1.00 94.75 167 ARG A C 1
ATOM 1265 O O . ARG A 1 167 ? -13.404 -0.491 -3.121 1.00 94.75 167 ARG A O 1
ATOM 1272 N N . GLY A 1 168 ? -13.613 -1.316 -1.032 1.00 92.69 168 GLY A N 1
ATOM 1273 C CA . GLY A 1 168 ? -14.011 -2.657 -1.462 1.00 92.69 168 GLY A CA 1
ATOM 1274 C C . GLY A 1 168 ? -12.947 -3.342 -2.325 1.00 92.69 168 GLY A C 1
ATOM 1275 O O . GLY A 1 168 ? -13.282 -4.072 -3.259 1.00 92.69 168 GLY A O 1
ATOM 1276 N N . PHE A 1 169 ? -11.664 -3.090 -2.046 1.00 91.00 169 PHE A N 1
ATOM 1277 C CA . PHE A 1 169 ? -10.562 -3.705 -2.781 1.00 91.00 169 PHE A CA 1
ATOM 1278 C C . PHE A 1 169 ? -10.668 -5.234 -2.713 1.00 91.00 169 PHE A C 1
ATOM 1280 O O . PHE A 1 169 ? -10.687 -5.813 -1.628 1.00 91.00 169 PHE A O 1
ATOM 1287 N N . ARG A 1 170 ? -10.776 -5.875 -3.887 1.00 90.69 170 ARG A N 1
ATOM 1288 C CA . ARG A 1 170 ? -10.974 -7.329 -4.054 1.00 90.69 170 ARG A CA 1
ATOM 1289 C C . ARG A 1 170 ? -12.186 -7.887 -3.292 1.00 90.69 170 ARG A C 1
ATOM 1291 O O . ARG A 1 170 ? -12.223 -9.067 -2.958 1.00 90.69 170 ARG A O 1
ATOM 1298 N N . LYS A 1 171 ? -13.204 -7.053 -3.043 1.00 91.38 171 LYS A N 1
ATOM 1299 C CA . LYS A 1 171 ? -14.371 -7.407 -2.225 1.00 91.38 171 LYS A CA 1
ATOM 1300 C C . LYS A 1 171 ? -15.065 -8.687 -2.684 1.00 91.38 171 LYS A C 1
ATOM 1302 O O . LYS A 1 171 ? -15.348 -9.519 -1.836 1.00 91.38 171 LYS A O 1
ATOM 1307 N N . GLU A 1 172 ? -15.308 -8.862 -3.982 1.00 91.12 172 GLU A N 1
ATOM 1308 C CA . GLU A 1 172 ? -15.998 -10.056 -4.493 1.00 91.12 172 GLU A CA 1
ATOM 1309 C C . GLU A 1 172 ? -15.206 -11.345 -4.231 1.00 91.12 172 GLU A C 1
ATOM 1311 O O . GLU A 1 172 ? -15.768 -12.319 -3.738 1.00 91.12 172 GLU A O 1
ATOM 1316 N N . ALA A 1 173 ? -13.893 -11.329 -4.481 1.00 90.62 173 ALA A N 1
ATOM 1317 C CA . ALA A 1 173 ? -13.018 -12.460 -4.186 1.00 90.62 173 ALA A CA 1
ATOM 1318 C C . ALA A 1 173 ? -12.996 -12.785 -2.689 1.00 90.62 173 ALA A C 1
ATOM 1320 O O . ALA A 1 173 ? -13.177 -13.933 -2.293 1.00 90.62 173 ALA A O 1
ATOM 1321 N N . CYS A 1 174 ? -12.843 -11.763 -1.851 1.00 92.38 174 CYS A N 1
ATOM 1322 C CA . CYS A 1 174 ? -12.767 -11.965 -0.412 1.00 92.38 174 CYS A CA 1
ATOM 1323 C C . CYS A 1 174 ? -14.106 -12.382 0.196 1.00 92.38 174 CYS A C 1
ATOM 1325 O O . CYS A 1 174 ? -14.123 -13.206 1.099 1.00 92.38 174 CYS A O 1
ATOM 1327 N N . ASP A 1 175 ? -15.227 -11.851 -0.293 1.00 91.94 175 ASP A N 1
ATOM 1328 C CA . ASP A 1 175 ? -16.555 -12.284 0.145 1.00 91.94 175 ASP A CA 1
ATOM 1329 C C . ASP A 1 175 ? -16.821 -13.747 -0.267 1.00 91.94 175 ASP A C 1
ATOM 1331 O O . ASP A 1 175 ? -17.435 -14.474 0.504 1.00 91.94 175 ASP A O 1
ATOM 1335 N N . TYR A 1 176 ? -16.319 -14.203 -1.425 1.00 89.56 176 TYR A N 1
ATOM 1336 C CA . TYR A 1 176 ? -16.383 -15.616 -1.828 1.00 89.56 176 TYR A CA 1
ATOM 1337 C C . TYR A 1 176 ? -15.544 -16.529 -0.920 1.00 89.56 176 TYR A C 1
ATOM 1339 O O . TYR A 1 176 ? -15.990 -17.617 -0.581 1.00 89.56 176 TYR A O 1
ATOM 1347 N N . MET A 1 177 ? -14.344 -16.099 -0.520 1.00 86.00 177 MET A N 1
ATOM 1348 C CA . MET A 1 177 ? -13.460 -16.875 0.367 1.00 86.00 177 MET A CA 1
ATOM 1349 C C . MET A 1 177 ? -13.934 -16.912 1.826 1.00 86.00 177 MET A C 1
ATOM 1351 O O . MET A 1 177 ? -13.557 -17.810 2.573 1.00 86.00 177 MET A O 1
ATOM 1355 N N . GLU A 1 178 ? -14.708 -15.911 2.250 1.00 85.44 178 GLU A N 1
ATOM 1356 C CA . GLU A 1 178 ? -15.284 -15.818 3.596 1.00 85.44 178 GLU A CA 1
ATOM 1357 C C . GLU A 1 178 ? -16.631 -16.561 3.736 1.00 85.44 178 GLU A C 1
ATOM 1359 O O . GLU A 1 178 ? -17.112 -16.696 4.865 1.00 85.44 178 GLU A O 1
ATOM 1364 N N . ALA A 1 179 ? -17.248 -16.981 2.623 1.00 82.12 179 ALA A N 1
ATOM 1365 C CA . ALA A 1 179 ? -18.545 -17.666 2.579 1.00 82.12 179 ALA A CA 1
ATOM 1366 C C . ALA A 1 179 ? -18.439 -19.156 2.937 1.00 82.12 179 ALA A C 1
ATOM 1368 O O . ALA A 1 179 ? -19.347 -19.633 3.658 1.00 82.12 179 ALA A O 1
#